Protein AF-A0A7S3WRB5-F1 (afdb_monomer)

Structure (mmCIF, N/CA/C/O backbone):
data_AF-A0A7S3WRB5-F1
#
_entry.id   AF-A0A7S3WRB5-F1
#
loop_
_atom_site.group_PDB
_atom_site.id
_atom_site.type_symbol
_atom_site.label_atom_id
_atom_site.label_alt_id
_atom_site.label_comp_id
_atom_site.label_asym_id
_atom_site.label_entity_id
_atom_site.label_seq_id
_atom_site.pdbx_PDB_ins_code
_atom_site.Cartn_x
_atom_site.Cartn_y
_atom_site.Cartn_z
_atom_site.occupancy
_atom_site.B_iso_or_equiv
_atom_site.auth_seq_id
_atom_site.auth_comp_id
_atom_site.auth_asym_id
_atom_site.auth_atom_id
_atom_site.pdbx_PDB_model_num
ATOM 1 N N . TRP A 1 1 ? -13.109 -4.639 -0.221 1.00 58.97 1 TRP A N 1
ATOM 2 C CA . TRP A 1 1 ? -12.804 -3.192 -0.087 1.00 58.97 1 TRP A CA 1
ATOM 3 C C . TRP A 1 1 ? -12.374 -2.550 -1.409 1.00 58.97 1 TRP A C 1
ATOM 5 O O . TRP A 1 1 ? -12.981 -1.557 -1.794 1.00 58.97 1 TRP A O 1
ATOM 15 N N . SER A 1 2 ? -11.394 -3.099 -2.142 1.00 57.22 2 SER A N 1
ATOM 16 C CA . SER A 1 2 ? -10.992 -2.572 -3.465 1.00 57.22 2 SER A CA 1
ATOM 17 C C . SER A 1 2 ? -12.156 -2.477 -4.461 1.00 57.22 2 SER A C 1
ATOM 19 O O . SER A 1 2 ? -12.354 -1.418 -5.051 1.00 57.22 2 SER A O 1
ATOM 21 N N . ASP A 1 3 ? -13.007 -3.503 -4.543 1.00 56.88 3 ASP A N 1
ATOM 22 C CA . ASP A 1 3 ? -14.185 -3.490 -5.428 1.00 56.88 3 ASP A CA 1
ATOM 23 C C . ASP A 1 3 ? -15.201 -2.404 -5.062 1.00 56.88 3 ASP A C 1
ATOM 25 O O . ASP A 1 3 ? -15.776 -1.759 -5.940 1.00 56.88 3 ASP A O 1
ATOM 29 N N . PHE A 1 4 ? -15.384 -2.151 -3.762 1.00 65.62 4 PHE A N 1
ATOM 30 C CA . PHE A 1 4 ? -16.233 -1.068 -3.268 1.00 65.62 4 PHE A CA 1
ATOM 31 C C . PHE A 1 4 ? -15.680 0.292 -3.701 1.00 65.62 4 PHE A C 1
ATOM 33 O O . PHE A 1 4 ? -16.423 1.097 -4.256 1.00 65.62 4 PHE A O 1
ATOM 40 N N . LYS A 1 5 ? -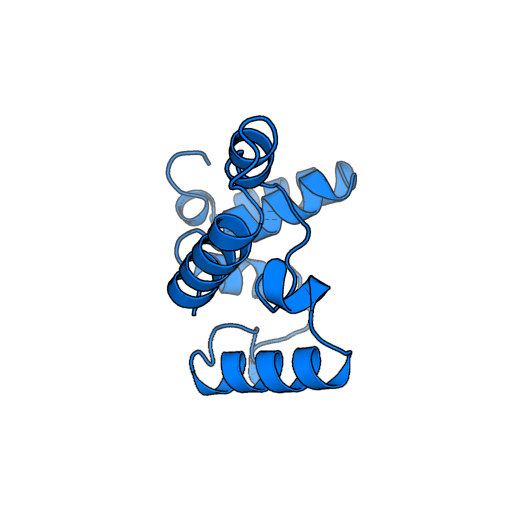14.369 0.525 -3.537 1.00 64.75 5 LYS A N 1
ATOM 41 C CA . LYS A 1 5 ? -13.721 1.763 -3.994 1.00 64.75 5 LYS A CA 1
ATOM 42 C C . LYS A 1 5 ? -13.922 1.980 -5.490 1.00 64.75 5 LYS A C 1
ATOM 44 O O . LYS A 1 5 ? -14.327 3.060 -5.907 1.00 64.75 5 LYS A O 1
ATOM 49 N N . THR A 1 6 ? -13.672 0.943 -6.288 1.00 64.06 6 THR A N 1
ATOM 50 C CA . THR A 1 6 ? -13.825 0.995 -7.745 1.00 64.06 6 THR A CA 1
ATOM 51 C C . THR A 1 6 ? -15.274 1.246 -8.157 1.00 64.06 6 THR A C 1
ATOM 53 O O . THR A 1 6 ? -15.519 2.013 -9.085 1.00 64.06 6 THR A O 1
ATOM 56 N N . THR A 1 7 ? -16.238 0.621 -7.484 1.00 65.25 7 THR A N 1
ATOM 57 C CA . THR A 1 7 ? -17.666 0.765 -7.801 1.00 65.25 7 THR A CA 1
ATOM 58 C C . THR A 1 7 ? -18.196 2.134 -7.388 1.00 65.25 7 THR A C 1
ATOM 60 O O . THR A 1 7 ? -18.860 2.789 -8.186 1.00 65.25 7 THR A O 1
ATOM 63 N N . PHE A 1 8 ? -17.852 2.610 -6.191 1.00 67.44 8 PHE A N 1
ATOM 64 C CA . PHE A 1 8 ? -18.256 3.927 -5.704 1.00 67.44 8 PHE A CA 1
ATOM 65 C C . PHE A 1 8 ? -17.706 5.047 -6.594 1.00 67.44 8 PHE A C 1
ATOM 67 O O . PHE A 1 8 ? -18.465 5.909 -7.032 1.00 67.44 8 PHE A O 1
ATOM 74 N N . ASP A 1 9 ? -16.420 4.989 -6.956 1.00 62.81 9 ASP A N 1
ATOM 75 C CA . ASP A 1 9 ? -15.830 5.959 -7.884 1.00 62.81 9 ASP A CA 1
ATOM 76 C C . ASP A 1 9 ? -16.524 5.929 -9.251 1.00 62.81 9 ASP A C 1
ATOM 78 O O . ASP A 1 9 ? -16.821 6.985 -9.807 1.00 62.81 9 ASP A O 1
ATOM 82 N N . LYS A 1 10 ? -16.852 4.743 -9.783 1.00 63.06 10 LYS A N 1
ATOM 83 C CA . LYS A 1 10 ? -17.613 4.623 -11.038 1.00 63.06 10 LYS A CA 1
ATOM 84 C C . LYS A 1 10 ? -18.992 5.282 -10.934 1.00 63.06 10 LYS A C 1
ATOM 86 O O . LYS A 1 10 ? -19.356 6.039 -11.828 1.00 63.06 10 LYS A O 1
ATOM 91 N N . VAL A 1 11 ? -19.734 5.036 -9.855 1.00 64.75 11 VAL A N 1
ATOM 92 C CA . VAL A 1 11 ? -21.089 5.580 -9.644 1.00 64.75 11 VAL A CA 1
ATOM 93 C C . VAL A 1 11 ? -21.064 7.101 -9.445 1.00 64.75 11 VAL A C 1
ATOM 95 O O . VAL A 1 11 ? -21.839 7.816 -10.079 1.00 64.75 11 VAL A O 1
ATOM 98 N N . CYS A 1 12 ? -20.138 7.624 -8.638 1.00 61.97 12 CYS A N 1
ATOM 99 C CA . CYS A 1 12 ? -19.995 9.066 -8.413 1.00 61.97 12 CYS A CA 1
ATOM 100 C C . CYS A 1 12 ? -19.489 9.825 -9.649 1.00 61.97 12 CYS A C 1
ATOM 102 O O . CYS A 1 12 ? -19.860 10.981 -9.858 1.00 61.97 12 CYS A O 1
ATOM 104 N N . VAL A 1 13 ? -18.661 9.193 -10.488 1.00 55.53 13 VAL A N 1
ATOM 105 C CA . VAL A 1 13 ? -18.235 9.761 -11.776 1.00 55.53 13 VAL A CA 1
ATOM 106 C C . VAL A 1 13 ? -19.388 9.767 -12.779 1.00 55.53 13 VAL A C 1
ATOM 108 O O . VAL A 1 13 ? -19.587 10.797 -13.416 1.00 55.53 13 VAL A O 1
ATOM 111 N N . LEU A 1 14 ? -20.173 8.685 -12.881 1.00 51.59 14 LEU A N 1
ATOM 112 C CA . LEU A 1 14 ? -21.285 8.556 -13.838 1.00 51.59 14 LEU A CA 1
ATOM 113 C C . LEU A 1 14 ? -22.317 9.689 -13.712 1.00 51.59 14 LEU A C 1
ATOM 115 O O . LEU A 1 14 ? -22.753 10.227 -14.726 1.00 51.59 14 LEU A O 1
ATOM 119 N N . ALA A 1 15 ? -22.645 10.119 -12.489 1.00 49.91 15 ALA A N 1
ATOM 120 C CA . ALA A 1 15 ? -23.581 11.227 -12.267 1.00 49.91 15 ALA A CA 1
ATOM 121 C C . ALA A 1 15 ? -23.009 12.611 -12.653 1.00 49.91 15 ALA A C 1
ATOM 123 O O . ALA A 1 15 ? -23.764 13.518 -12.992 1.00 49.91 15 ALA A O 1
ATOM 124 N N . ARG A 1 16 ? -21.678 12.787 -12.633 1.00 45.84 16 ARG A N 1
ATOM 125 C CA . ARG A 1 16 ? -20.987 14.035 -13.026 1.00 45.84 16 ARG A CA 1
ATOM 126 C C . ARG A 1 16 ? -20.478 14.035 -14.475 1.00 45.84 16 ARG A C 1
ATOM 128 O O . ARG A 1 16 ? -20.024 15.079 -14.939 1.00 45.84 16 ARG A O 1
ATOM 135 N N . SER A 1 17 ? -20.498 12.899 -15.178 1.00 46.03 17 SER A N 1
ATOM 136 C CA . SER A 1 17 ? -19.834 12.706 -16.478 1.00 46.03 17 SER A CA 1
ATOM 137 C C . SER A 1 17 ? -20.764 12.632 -17.693 1.00 46.03 17 SER A C 1
ATOM 139 O O . SER A 1 17 ? -20.303 12.232 -18.757 1.00 46.03 17 SER A O 1
ATOM 141 N N . MET A 1 18 ? -22.029 13.044 -17.575 1.00 49.91 18 MET A N 1
ATOM 142 C CA . MET A 1 18 ? -22.937 13.226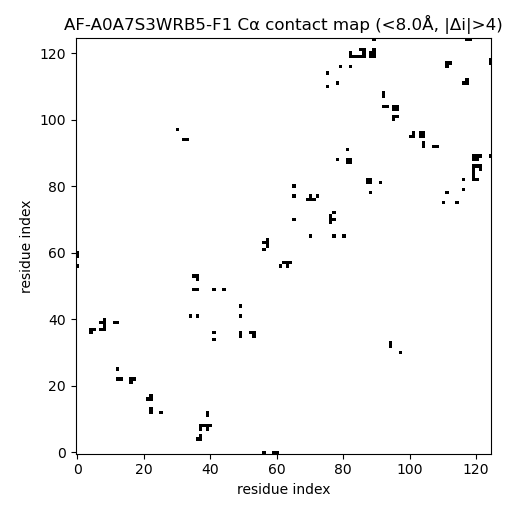 -18.725 1.00 49.91 18 MET A CA 1
ATOM 143 C C . MET A 1 18 ? -22.539 14.405 -19.648 1.00 49.91 18 MET A C 1
ATOM 145 O O . MET A 1 18 ? -23.244 14.696 -20.603 1.00 49.91 18 MET A O 1
ATOM 149 N N . GLU A 1 19 ? -21.398 15.065 -19.410 1.00 51.41 19 GLU A N 1
ATOM 150 C CA . GLU A 1 19 ? -20.712 15.876 -20.424 1.00 51.41 19 GLU A CA 1
ATOM 151 C C . GLU A 1 19 ? -19.570 15.060 -21.057 1.00 51.41 19 GLU A C 1
ATOM 153 O O . GLU A 1 19 ? -18.542 14.768 -20.427 1.00 51.41 19 GLU A O 1
ATOM 158 N N . GLU A 1 20 ? -19.752 14.711 -22.331 1.00 49.56 20 GLU A N 1
ATOM 159 C CA . GLU A 1 20 ? -18.935 13.780 -23.124 1.00 49.56 20 GLU A CA 1
ATOM 160 C C . GLU A 1 20 ? -17.410 14.042 -23.230 1.00 49.56 20 GLU A C 1
ATOM 162 O O . GLU A 1 20 ? -16.695 13.084 -23.528 1.00 49.56 20 GLU A O 1
ATOM 167 N N . PRO A 1 21 ? -16.806 15.207 -22.899 1.00 50.94 21 PRO A N 1
ATOM 168 C CA . PRO A 1 21 ? -15.339 15.313 -22.880 1.00 50.94 21 PRO A CA 1
ATOM 169 C C . PRO A 1 21 ? -14.682 14.799 -21.584 1.00 50.94 21 PRO A C 1
ATOM 171 O O . PRO A 1 21 ? -13.471 14.554 -21.553 1.00 50.94 21 PRO A O 1
ATOM 174 N N . ARG A 1 22 ? -15.426 14.680 -20.470 1.00 46.34 22 ARG A N 1
ATOM 175 C CA . ARG A 1 22 ? -14.843 14.446 -19.126 1.00 46.34 22 ARG A CA 1
ATOM 176 C C . ARG A 1 22 ? -14.812 12.981 -18.705 1.00 46.34 22 ARG A C 1
ATOM 178 O O . ARG A 1 22 ? -13.899 12.600 -17.967 1.00 46.34 22 ARG A O 1
ATOM 185 N N . ALA A 1 23 ? -15.736 12.162 -19.205 1.00 44.09 23 ALA A N 1
ATOM 186 C CA . ALA A 1 23 ? -15.786 10.724 -18.938 1.00 44.09 23 ALA A CA 1
ATOM 187 C C . ALA A 1 23 ? -14.444 10.047 -19.280 1.00 44.09 23 ALA A C 1
ATOM 189 O O . ALA A 1 23 ? -13.825 9.411 -18.425 1.00 44.09 23 ALA A O 1
ATOM 190 N N . ALA A 1 24 ? -13.889 10.308 -20.469 1.00 47.75 24 ALA A N 1
ATOM 191 C CA . ALA A 1 24 ? -12.599 9.753 -20.895 1.00 47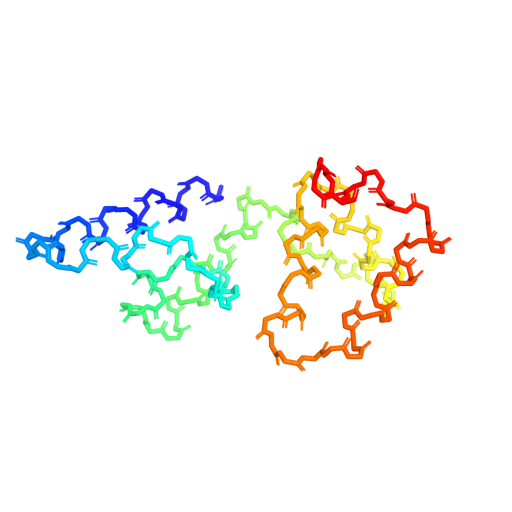.75 24 ALA A CA 1
ATOM 192 C C . ALA A 1 24 ? -11.423 10.123 -19.960 1.00 47.75 24 ALA A C 1
ATOM 194 O O . ALA A 1 24 ? -10.477 9.351 -19.796 1.00 47.75 24 ALA A O 1
ATOM 195 N N . ARG 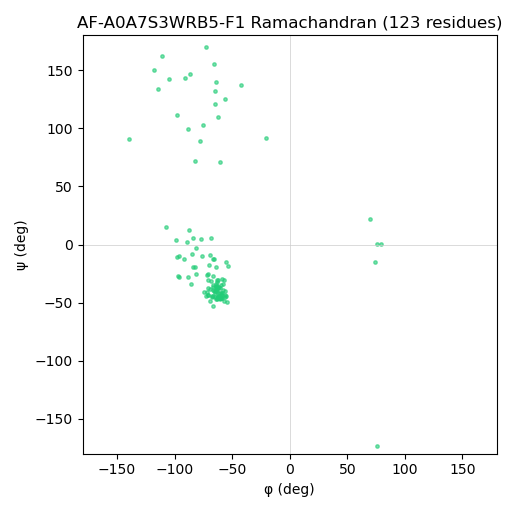A 1 25 ? -11.483 11.285 -19.295 1.00 46.59 25 ARG A N 1
ATOM 196 C CA . ARG A 1 25 ? -10.464 11.767 -18.341 1.00 46.59 25 ARG A CA 1
ATOM 197 C C . ARG A 1 25 ? -10.650 11.199 -16.927 1.00 46.59 25 ARG A C 1
ATOM 199 O O . ARG A 1 25 ? -9.724 11.256 -16.116 1.00 46.59 25 ARG A O 1
ATOM 206 N N . ALA A 1 26 ? -11.838 10.698 -16.597 1.00 46.56 26 ALA A N 1
ATOM 207 C CA . ALA A 1 26 ? -12.120 9.998 -15.344 1.00 46.56 26 ALA A CA 1
ATOM 208 C C . ALA A 1 26 ? -11.777 8.505 -15.419 1.00 46.56 26 ALA A C 1
ATOM 210 O O . ALA A 1 26 ? -11.274 7.956 -14.442 1.00 46.56 26 ALA A O 1
ATOM 211 N N . PHE A 1 27 ? -11.954 7.889 -16.593 1.00 47.75 27 PHE A N 1
ATOM 212 C CA . PHE A 1 27 ? -11.680 6.466 -16.825 1.00 47.75 27 PHE A CA 1
ATOM 213 C C . PHE A 1 27 ? -10.260 6.153 -17.324 1.00 47.75 27 PHE A C 1
ATOM 215 O O . PHE A 1 27 ? -9.843 4.996 -17.278 1.00 47.75 27 PHE A O 1
ATOM 222 N N . ARG A 1 28 ? -9.463 7.147 -17.752 1.00 46.81 28 ARG A N 1
ATOM 223 C CA . ARG A 1 28 ? -8.009 6.950 -17.899 1.00 46.81 28 ARG A CA 1
ATOM 224 C C . ARG A 1 28 ? -7.437 6.639 -16.523 1.00 46.81 28 ARG A C 1
ATOM 226 O O . ARG A 1 28 ? -7.403 7.557 -15.711 1.00 46.81 28 ARG A O 1
ATOM 233 N N . ARG A 1 29 ? -7.008 5.380 -16.301 1.00 48.16 29 ARG A N 1
ATOM 234 C CA . ARG A 1 29 ? -6.269 4.867 -15.124 1.00 48.16 29 ARG A CA 1
ATOM 235 C C . ARG A 1 29 ? -5.581 6.019 -14.387 1.00 48.16 29 ARG A C 1
ATOM 237 O O . ARG A 1 29 ? -4.484 6.440 -14.764 1.00 48.16 29 ARG A O 1
ATOM 244 N N . ARG A 1 30 ? -6.269 6.597 -13.398 1.00 46.84 30 ARG A N 1
ATOM 245 C CA . ARG A 1 30 ? -5.744 7.748 -12.672 1.00 46.84 30 ARG A CA 1
ATOM 246 C C . ARG A 1 30 ? -4.684 7.199 -11.735 1.00 46.84 30 ARG A C 1
ATOM 248 O O . ARG A 1 30 ? -5.010 6.603 -10.717 1.00 46.84 30 ARG A O 1
ATOM 255 N N . LYS A 1 31 ? -3.419 7.386 -12.124 1.00 45.59 31 LYS A N 1
ATOM 256 C CA . LYS A 1 31 ? -2.234 7.320 -11.259 1.00 45.59 31 LYS A CA 1
ATOM 257 C C . LYS A 1 31 ? -2.363 8.396 -10.175 1.00 45.59 31 LYS A C 1
ATOM 259 O O . LYS A 1 31 ? -1.748 9.452 -10.270 1.00 45.59 31 LYS A O 1
ATOM 264 N N . GLY A 1 32 ? -3.283 8.190 -9.243 1.00 40.84 32 GLY A N 1
ATOM 265 C CA . GLY A 1 32 ? -3.552 9.083 -8.129 1.00 40.84 32 GLY A CA 1
ATOM 266 C C . GLY A 1 32 ? -2.991 8.493 -6.846 1.00 40.84 32 GLY A C 1
ATOM 267 O O . GLY A 1 32 ? -3.042 7.282 -6.645 1.00 40.84 32 GLY A O 1
ATOM 268 N N . THR A 1 33 ? -2.466 9.373 -6.001 1.00 41.91 33 THR A N 1
ATOM 269 C CA . THR A 1 33 ? -2.020 9.125 -4.627 1.00 41.91 33 THR A CA 1
ATOM 270 C C . THR A 1 33 ? -3.026 8.221 -3.900 1.00 41.91 33 THR A C 1
ATOM 272 O O . THR A 1 33 ? -4.233 8.433 -4.049 1.00 41.91 33 THR A O 1
ATOM 275 N N . PRO A 1 34 ? -2.583 7.219 -3.123 1.00 48.72 34 PRO A N 1
ATOM 276 C CA . PRO A 1 34 ? -3.458 6.219 -2.554 1.00 48.72 34 PRO A CA 1
ATOM 277 C C . PRO A 1 34 ? -4.133 6.871 -1.354 1.00 48.72 34 PRO A C 1
ATOM 279 O O . PRO A 1 34 ? -3.631 6.855 -0.231 1.00 48.72 34 PRO A O 1
ATOM 282 N N . THR A 1 35 ? -5.270 7.508 -1.581 1.00 51.09 35 THR A N 1
ATOM 283 C CA . THR A 1 35 ? -6.141 7.854 -0.472 1.00 51.09 35 THR A CA 1
ATOM 284 C C . THR A 1 35 ? -6.615 6.527 0.129 1.00 51.09 35 THR A C 1
ATOM 286 O O . THR A 1 35 ? -7.006 5.603 -0.586 1.00 51.09 35 THR A O 1
ATOM 289 N N . GLY A 1 36 ? -6.547 6.378 1.457 1.00 54.38 36 GLY A N 1
ATOM 290 C CA . GLY A 1 36 ? -7.065 5.180 2.145 1.00 54.38 36 GLY A CA 1
ATOM 291 C C . GLY A 1 36 ? -8.532 4.869 1.785 1.00 54.38 36 GLY A C 1
ATOM 292 O O . GLY A 1 36 ? -8.975 3.725 1.884 1.00 54.38 36 GLY A O 1
ATOM 293 N N . VAL A 1 37 ? -9.228 5.878 1.255 1.00 58.34 37 VAL A N 1
ATOM 294 C CA . VAL A 1 37 ? -10.585 5.908 0.698 1.00 58.34 37 VAL A CA 1
ATOM 295 C C . VAL A 1 37 ? -10.598 6.111 -0.823 1.00 58.34 37 VAL A C 1
ATOM 297 O O . VAL A 1 37 ? -9.610 6.553 -1.403 1.00 58.34 37 VAL A O 1
ATOM 300 N N . CYS A 1 38 ? -11.713 5.793 -1.489 1.00 60.88 38 CYS A N 1
ATOM 301 C CA . CYS A 1 38 ? -11.889 6.083 -2.918 1.00 60.88 38 CYS A CA 1
ATOM 302 C C . CYS A 1 38 ? -11.928 7.594 -3.205 1.00 60.88 38 CYS A C 1
ATOM 304 O O . CYS A 1 38 ? -12.230 8.402 -2.323 1.00 60.88 38 CYS A O 1
ATOM 306 N N . HIS A 1 39 ? -11.572 7.987 -4.428 1.00 59.84 39 HIS A N 1
ATOM 307 C CA . HIS A 1 39 ? -11.276 9.382 -4.762 1.00 59.84 39 HIS A CA 1
ATOM 308 C C . HIS A 1 39 ? -12.517 10.280 -4.724 1.00 59.84 39 HIS A C 1
ATOM 310 O O . HIS A 1 39 ? -12.440 11.414 -4.255 1.00 59.84 39 HIS A O 1
ATOM 316 N N . GLY A 1 40 ? -13.669 9.779 -5.174 1.00 62.16 40 GLY A N 1
ATOM 317 C CA . GLY A 1 40 ? -14.948 10.481 -5.092 1.00 62.16 40 GLY A CA 1
ATOM 318 C C . GLY A 1 40 ? -15.319 10.805 -3.648 1.00 62.16 40 GLY A C 1
ATOM 319 O O . GLY A 1 40 ? -15.706 11.928 -3.343 1.00 62.16 40 GLY A O 1
ATOM 320 N N . LEU A 1 41 ? -15.093 9.857 -2.739 1.00 64.75 41 LEU A N 1
ATOM 321 C CA . LEU A 1 41 ? -15.314 10.046 -1.306 1.00 64.75 41 LEU A CA 1
ATOM 322 C C . LEU A 1 41 ? -14.287 10.986 -0.673 1.00 64.75 41 LEU A C 1
ATOM 324 O O . LEU A 1 41 ? -14.659 11.812 0.150 1.00 64.75 41 LEU A O 1
ATOM 328 N N . ALA A 1 42 ? -13.023 10.933 -1.097 1.00 63.69 42 ALA A N 1
ATOM 329 C CA . ALA A 1 42 ? -11.996 11.873 -0.644 1.00 63.69 42 ALA A CA 1
ATOM 330 C C . ALA A 1 42 ? -12.310 13.331 -1.032 1.00 63.69 42 ALA A C 1
ATOM 332 O O . ALA A 1 42 ? -11.934 14.247 -0.309 1.00 63.69 42 ALA A O 1
ATOM 333 N N . GLN A 1 43 ? -13.000 13.552 -2.158 1.00 64.44 43 GLN A N 1
ATOM 334 C CA . GLN A 1 43 ? -13.434 14.885 -2.595 1.00 64.44 43 GLN A CA 1
ATOM 335 C C . GLN A 1 43 ? -14.713 15.376 -1.908 1.00 64.44 43 GLN A C 1
ATOM 337 O O . GLN A 1 43 ? -14.954 16.580 -1.869 1.00 64.44 43 GLN A O 1
ATOM 342 N N . MET A 1 44 ? -15.557 14.458 -1.435 1.00 65.88 44 MET A N 1
ATOM 343 C CA . MET A 1 44 ? -16.849 14.778 -0.819 1.00 65.88 44 MET A CA 1
ATOM 344 C C . MET A 1 44 ? -16.797 14.812 0.710 1.00 65.88 44 MET A C 1
ATOM 346 O O . MET A 1 44 ? -17.631 15.466 1.329 1.00 65.88 44 MET A O 1
ATOM 350 N N . GLY A 1 45 ? -15.869 14.069 1.310 1.00 65.94 45 GLY A N 1
ATOM 351 C CA . GLY A 1 45 ? -15.794 13.846 2.746 1.00 65.94 45 GLY A CA 1
ATOM 352 C C . GLY A 1 45 ? -14.937 14.864 3.479 1.00 65.94 45 GLY A C 1
ATOM 353 O O . GLY A 1 45 ? -13.8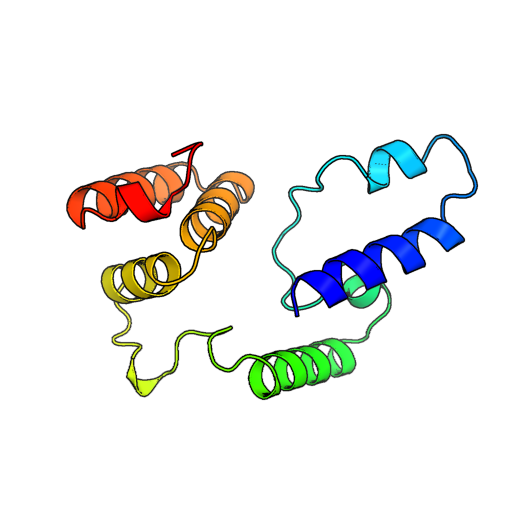73 15.263 3.004 1.00 65.94 45 GLY A O 1
ATOM 354 N N . ASP A 1 46 ? -15.381 15.221 4.679 1.00 73.38 46 ASP A N 1
ATOM 355 C CA . ASP A 1 46 ? -14.564 15.926 5.657 1.00 73.38 46 ASP A CA 1
ATOM 356 C C . ASP A 1 46 ? -13.494 14.996 6.268 1.00 73.38 46 ASP A C 1
ATOM 358 O O . ASP A 1 46 ? -13.487 13.777 6.069 1.00 73.38 46 ASP A O 1
ATOM 362 N N . MET A 1 47 ? -12.552 15.573 7.022 1.00 71.19 47 MET A N 1
ATOM 363 C CA . MET A 1 47 ? -11.473 14.815 7.677 1.00 71.19 47 MET A CA 1
ATOM 364 C C . MET A 1 47 ? -12.002 13.715 8.610 1.00 71.19 47 MET A C 1
ATOM 366 O O . MET A 1 47 ? -11.358 12.678 8.761 1.00 71.19 47 MET A O 1
ATOM 370 N N . LYS A 1 48 ? -13.179 13.928 9.211 1.00 76.38 48 LYS A N 1
ATOM 371 C CA . LYS A 1 48 ? -13.830 12.965 10.100 1.00 76.38 48 LYS A CA 1
ATOM 372 C C . LYS A 1 48 ? -14.332 11.746 9.325 1.00 76.38 48 LYS A C 1
ATOM 374 O O . LYS A 1 48 ? -13.978 10.626 9.669 1.00 76.38 48 LYS A O 1
ATOM 379 N N . LEU A 1 49 ? -15.038 11.948 8.215 1.00 72.56 49 LEU A N 1
ATOM 380 C CA . LEU A 1 49 ? -15.496 10.859 7.354 1.00 72.56 49 LEU A CA 1
ATOM 381 C C . LEU A 1 49 ? -14.324 10.052 6.778 1.00 72.56 49 LEU A C 1
ATOM 383 O O . LEU A 1 49 ? -14.407 8.832 6.651 1.00 72.56 49 LEU A O 1
ATOM 387 N N . GLN A 1 50 ? -13.208 10.707 6.449 1.00 70.50 50 GLN A N 1
ATOM 388 C CA . GLN A 1 50 ? -12.000 10.009 5.995 1.00 70.50 50 GLN A CA 1
ATOM 389 C C . GLN A 1 50 ? -11.398 9.103 7.078 1.00 70.50 50 GLN A C 1
ATOM 391 O O . GLN A 1 50 ? -10.878 8.032 6.751 1.00 70.50 50 GLN A O 1
ATOM 396 N N . HIS A 1 51 ? -11.462 9.526 8.343 1.00 74.50 51 HIS A N 1
ATOM 397 C CA . HIS A 1 51 ? -11.041 8.724 9.486 1.00 74.50 51 HIS A CA 1
ATOM 398 C C . HIS A 1 51 ? -11.962 7.514 9.675 1.00 74.50 51 HIS A C 1
ATOM 400 O O . HIS A 1 51 ? -11.485 6.381 9.636 1.00 74.50 51 HIS A O 1
ATOM 406 N N . ASP A 1 52 ? -13.274 7.742 9.742 1.00 75.69 52 ASP A N 1
ATOM 407 C CA . ASP A 1 52 ? -14.278 6.690 9.950 1.00 75.69 52 ASP A CA 1
ATOM 408 C C . ASP A 1 52 ? -14.206 5.614 8.853 1.00 75.69 52 ASP A C 1
ATOM 410 O O . ASP A 1 52 ? -14.288 4.413 9.108 1.00 75.69 52 ASP A O 1
ATOM 414 N N . LEU A 1 53 ? -13.977 6.020 7.603 1.00 71.81 53 LEU A N 1
ATOM 415 C CA . LEU A 1 53 ? -13.817 5.083 6.491 1.00 71.81 53 LEU A CA 1
ATOM 416 C C . LEU A 1 53 ? -12.505 4.299 6.537 1.00 71.81 53 LEU A C 1
ATOM 418 O O . LEU A 1 53 ? -12.450 3.167 6.047 1.00 71.81 53 LEU A O 1
ATOM 422 N N . ARG A 1 54 ? -11.439 4.881 7.095 1.00 70.88 54 ARG A N 1
ATOM 423 C CA . ARG A 1 54 ? -10.189 4.156 7.335 1.00 70.88 54 ARG A CA 1
ATOM 424 C C . ARG A 1 54 ? -10.401 3.098 8.413 1.00 70.88 54 ARG A C 1
ATOM 426 O O . ARG A 1 54 ? -10.001 1.958 8.195 1.00 70.88 54 ARG A O 1
ATOM 433 N N . GLU A 1 55 ? -11.076 3.437 9.504 1.00 73.31 55 GLU A N 1
ATOM 434 C CA . GLU A 1 55 ? -11.427 2.475 10.554 1.00 73.31 55 GLU A CA 1
ATOM 435 C C . GLU A 1 55 ? -12.317 1.350 10.016 1.00 73.31 55 GLU A C 1
ATOM 437 O O . GLU A 1 55 ? -12.009 0.175 10.214 1.00 73.31 55 GLU A O 1
ATOM 442 N N . LEU A 1 56 ? -13.346 1.682 9.228 1.00 71.06 56 LEU A N 1
ATOM 443 C CA . LEU A 1 56 ? -14.174 0.691 8.534 1.00 71.06 56 LEU A CA 1
ATOM 444 C C . LEU A 1 56 ? -13.329 -0.230 7.649 1.00 71.06 56 LEU A C 1
ATOM 446 O O . LEU A 1 56 ? -13.519 -1.443 7.672 1.00 71.06 56 LEU A O 1
ATOM 450 N N . SER A 1 57 ? 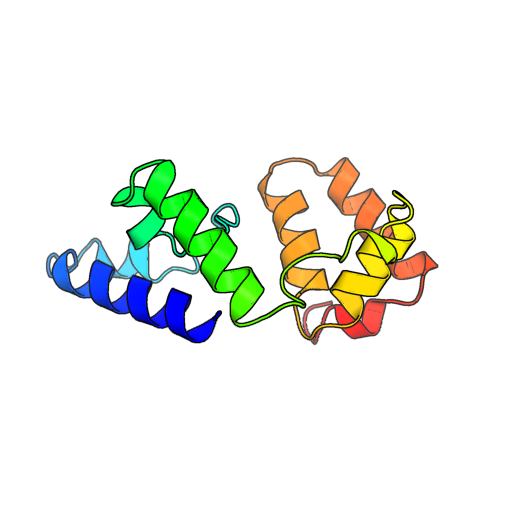-12.364 0.307 6.901 1.00 68.38 57 SER A N 1
ATOM 451 C CA . SER A 1 57 ? -11.494 -0.525 6.063 1.00 68.38 57 SER A CA 1
ATOM 452 C C . SER A 1 57 ? -10.684 -1.548 6.858 1.00 68.38 57 SER A C 1
ATOM 454 O O . SER A 1 57 ? -10.538 -2.678 6.402 1.00 68.38 57 SER A O 1
ATOM 456 N N . ILE A 1 58 ? -10.216 -1.172 8.049 1.00 69.56 58 ILE A N 1
ATOM 457 C CA . ILE A 1 58 ? -9.451 -2.048 8.941 1.00 69.56 58 ILE A CA 1
ATOM 458 C C . ILE A 1 58 ? -10.370 -3.112 9.548 1.00 69.56 58 ILE A C 1
ATOM 460 O O . ILE A 1 58 ? -9.990 -4.278 9.606 1.00 69.56 58 ILE A O 1
ATOM 464 N N . MET A 1 59 ? -11.596 -2.745 9.938 1.00 69.94 59 MET A N 1
ATOM 465 C CA . MET A 1 59 ? -12.577 -3.701 10.468 1.00 69.94 59 MET A CA 1
ATOM 466 C C . MET A 1 59 ? -12.965 -4.780 9.447 1.00 69.94 59 MET A C 1
ATOM 468 O O . MET A 1 59 ? -13.160 -5.932 9.826 1.00 69.94 59 MET A O 1
ATOM 472 N N . TYR A 1 60 ? -13.080 -4.424 8.164 1.00 64.94 60 TYR A N 1
ATOM 473 C CA . TYR A 1 60 ? -13.470 -5.367 7.107 1.00 64.94 60 TYR A CA 1
ATOM 474 C C . TYR A 1 60 ? -12.294 -6.120 6.472 1.00 64.94 60 TYR A C 1
ATOM 476 O O . TYR A 1 60 ? -12.487 -7.222 5.961 1.00 64.94 60 TYR A O 1
ATOM 484 N N . ASP A 1 61 ? -11.098 -5.537 6.463 1.00 67.31 61 ASP A N 1
ATOM 485 C CA . ASP A 1 61 ? -9.876 -6.169 5.969 1.00 67.31 61 ASP A CA 1
ATOM 486 C C . ASP A 1 61 ? -8.706 -5.806 6.904 1.00 67.31 61 ASP A C 1
ATOM 488 O O . ASP A 1 61 ? -8.020 -4.797 6.683 1.00 67.31 61 ASP A O 1
ATOM 492 N N . PRO A 1 62 ? -8.447 -6.628 7.940 1.00 66.19 62 PRO A N 1
ATOM 493 C CA . PRO A 1 62 ? -7.399 -6.358 8.923 1.00 66.19 62 PRO A CA 1
ATOM 494 C C . PRO A 1 62 ? -5.993 -6.427 8.314 1.00 66.19 62 PRO A C 1
ATOM 496 O O . PRO A 1 62 ? -5.029 -5.968 8.923 1.00 66.19 62 PRO A O 1
ATOM 499 N N . PHE A 1 63 ? -5.857 -6.953 7.094 1.00 69.56 63 PHE A N 1
ATOM 500 C CA . PHE A 1 63 ? -4.593 -7.031 6.375 1.00 69.56 63 PHE A CA 1
ATOM 501 C C . PHE A 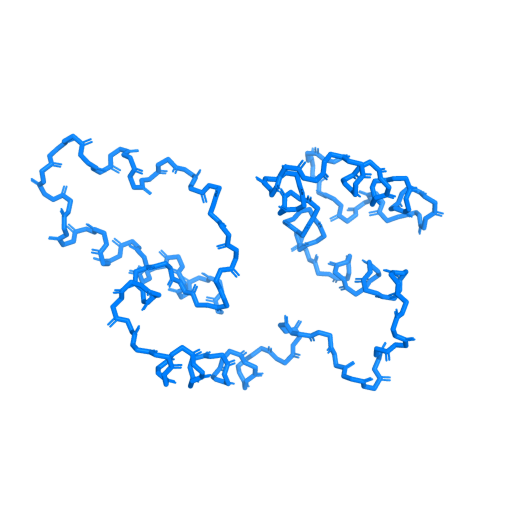1 63 ? -4.331 -5.774 5.523 1.00 69.56 63 PHE A C 1
ATOM 503 O O . PHE A 1 63 ? -3.298 -5.679 4.851 1.00 69.56 63 PHE A O 1
ATOM 510 N N . THR A 1 64 ? -5.220 -4.775 5.561 1.00 69.31 64 THR A N 1
ATOM 511 C CA . THR A 1 64 ? -5.064 -3.499 4.838 1.00 69.31 64 THR A CA 1
ATOM 512 C C . THR A 1 64 ? -3.852 -2.691 5.314 1.00 69.31 64 THR A C 1
ATOM 514 O O . THR A 1 64 ? -3.227 -1.995 4.508 1.00 69.31 64 THR A O 1
ATOM 517 N N . SER A 1 65 ? -3.499 -2.795 6.594 1.00 73.75 65 SER A N 1
ATOM 518 C CA . SER A 1 65 ? -2.333 -2.165 7.226 1.00 73.75 65 SER A CA 1
ATOM 519 C C . SER A 1 65 ? -1.382 -3.228 7.770 1.00 73.75 65 SER A C 1
ATOM 521 O O . SER A 1 65 ? -1.825 -4.312 8.131 1.00 73.75 65 SER A O 1
ATOM 523 N N . LEU A 1 66 ? -0.077 -2.934 7.813 1.00 79.19 66 LEU A N 1
ATOM 524 C CA . LEU A 1 66 ? 0.880 -3.771 8.545 1.00 79.19 66 LEU A CA 1
ATOM 525 C C . LEU A 1 66 ? 0.521 -3.701 10.039 1.00 79.19 66 LEU A C 1
ATOM 527 O O . LEU A 1 66 ? 0.473 -2.589 10.566 1.00 79.19 66 LEU A O 1
ATOM 531 N N . PRO A 1 67 ? 0.211 -4.829 10.699 1.00 81.69 67 PRO A N 1
ATOM 532 C CA . PRO A 1 67 ? -0.065 -4.835 12.127 1.00 81.69 67 PRO A CA 1
ATOM 533 C C . PRO A 1 67 ? 1.171 -4.421 12.923 1.00 81.69 67 PRO A C 1
ATOM 535 O O . PRO A 1 67 ? 2.265 -4.888 12.621 1.00 81.69 67 PRO A O 1
ATOM 538 N N . GLU A 1 68 ? 0.993 -3.619 13.972 1.00 82.19 68 GLU A N 1
ATOM 539 C CA . GLU A 1 68 ? 2.105 -3.094 14.784 1.00 82.19 68 GLU A CA 1
ATOM 540 C C . GLU A 1 68 ? 2.976 -4.200 15.396 1.00 82.19 68 GLU A C 1
ATOM 542 O O . GLU A 1 68 ? 4.186 -4.058 15.479 1.00 82.19 68 GLU A O 1
ATOM 547 N N . PHE A 1 69 ? 2.391 -5.347 15.757 1.00 83.25 69 PHE A N 1
ATOM 548 C CA . PHE A 1 69 ? 3.153 -6.481 16.295 1.00 83.25 69 PHE A CA 1
ATOM 549 C C . PHE A 1 69 ? 4.043 -7.184 15.253 1.00 83.25 69 PHE A C 1
ATOM 551 O O . PHE A 1 69 ? 4.926 -7.953 15.627 1.00 83.25 69 PHE A O 1
ATOM 558 N N . LEU A 1 70 ? 3.782 -6.966 13.960 1.00 80.44 70 LEU A N 1
ATOM 559 C CA . LEU A 1 70 ? 4.627 -7.417 12.852 1.00 80.44 70 LEU A CA 1
ATOM 560 C C . LEU A 1 70 ? 5.553 -6.307 12.353 1.00 80.44 70 LEU A C 1
ATOM 562 O O . LEU A 1 70 ? 6.415 -6.598 11.533 1.00 80.44 70 LEU A O 1
ATOM 566 N N . ASP A 1 71 ? 5.361 -5.060 12.783 1.00 84.75 71 ASP A N 1
ATOM 567 C CA . ASP A 1 71 ? 6.153 -3.921 12.333 1.00 84.75 71 ASP A CA 1
ATOM 568 C C . ASP A 1 71 ? 7.396 -3.764 13.213 1.00 84.75 71 ASP A C 1
ATOM 570 O O . ASP A 1 71 ? 7.351 -3.218 14.313 1.00 84.75 71 ASP A O 1
ATOM 574 N N . ASP A 1 72 ? 8.526 -4.259 12.719 1.00 87.19 72 ASP A N 1
ATOM 575 C CA . ASP A 1 72 ? 9.840 -4.059 13.336 1.00 87.19 72 ASP A CA 1
ATOM 576 C C . ASP A 1 72 ? 10.493 -2.724 12.919 1.00 87.19 72 ASP A C 1
ATOM 578 O O . ASP A 1 72 ? 11.647 -2.458 13.260 1.00 87.19 72 ASP A O 1
ATOM 582 N N . GLY A 1 73 ? 9.773 -1.883 12.167 1.00 83.56 73 GLY A N 1
ATOM 583 C CA . GLY A 1 73 ? 10.256 -0.617 11.622 1.00 83.56 73 GLY A CA 1
ATOM 584 C C . GLY A 1 73 ? 11.188 -0.769 10.419 1.00 83.56 73 GLY A C 1
ATOM 585 O O . GLY A 1 73 ? 11.664 0.240 9.889 1.00 83.56 73 GLY A O 1
ATOM 586 N N . THR A 1 74 ? 11.467 -1.995 9.966 1.00 88.62 74 THR A N 1
ATOM 587 C CA . THR A 1 74 ? 12.365 -2.238 8.835 1.00 88.62 74 THR A CA 1
ATOM 588 C C . THR A 1 74 ? 11.632 -2.181 7.499 1.00 88.62 74 THR A C 1
ATOM 590 O O . THR A 1 74 ? 10.472 -2.578 7.336 1.00 88.62 74 THR A O 1
ATOM 593 N N . LEU A 1 75 ? 12.354 -1.707 6.485 1.00 86.81 75 LEU A N 1
ATOM 594 C CA . LEU A 1 75 ? 11.863 -1.688 5.114 1.00 86.81 75 LEU A CA 1
ATOM 595 C C . LEU A 1 75 ? 11.645 -3.113 4.583 1.00 86.81 75 LEU A C 1
ATOM 597 O O . LEU A 1 75 ? 10.691 -3.355 3.841 1.00 86.81 75 LEU A O 1
ATOM 601 N N . GLU A 1 76 ? 12.506 -4.058 4.959 1.00 90.69 76 GLU A N 1
ATOM 602 C CA . GLU A 1 76 ? 12.421 -5.459 4.549 1.00 90.69 76 GLU A CA 1
ATOM 603 C C . GLU A 1 76 ? 11.112 -6.115 4.998 1.00 90.69 76 GLU A C 1
ATOM 605 O O . GLU A 1 76 ? 10.447 -6.783 4.199 1.00 90.69 76 GLU A O 1
ATOM 610 N N . THR A 1 77 ? 10.714 -5.907 6.252 1.00 88.94 77 THR A N 1
ATOM 611 C CA . THR A 1 77 ? 9.475 -6.465 6.803 1.00 88.94 77 THR A CA 1
ATOM 612 C C . THR A 1 77 ? 8.255 -5.875 6.113 1.00 88.94 77 THR A C 1
ATOM 614 O O . THR A 1 77 ? 7.352 -6.617 5.707 1.00 88.94 77 THR A O 1
ATOM 617 N N . ARG A 1 78 ? 8.271 -4.568 5.827 1.00 87.56 78 ARG A N 1
ATOM 618 C CA . ARG A 1 78 ? 7.219 -3.938 5.025 1.00 87.56 78 ARG A CA 1
ATOM 619 C C . ARG A 1 78 ? 7.151 -4.503 3.606 1.00 87.56 78 ARG A C 1
ATOM 621 O O . ARG A 1 78 ? 6.060 -4.811 3.131 1.00 87.56 78 ARG A O 1
ATOM 628 N N . LEU A 1 79 ? 8.290 -4.686 2.940 1.00 89.12 79 LEU A N 1
ATOM 629 C CA . LEU A 1 79 ? 8.360 -5.256 1.590 1.00 89.12 79 LEU A CA 1
ATOM 630 C C . LEU A 1 79 ? 7.807 -6.682 1.541 1.00 89.12 79 LEU A C 1
ATOM 632 O O . LEU A 1 79 ? 7.010 -6.999 0.660 1.00 89.12 79 LEU A O 1
ATOM 636 N N . ARG A 1 80 ? 8.180 -7.534 2.500 1.00 89.50 80 ARG A N 1
ATOM 637 C CA . ARG A 1 80 ? 7.664 -8.908 2.610 1.00 89.50 80 ARG A CA 1
ATOM 638 C C . ARG A 1 80 ? 6.164 -8.932 2.882 1.00 89.50 80 ARG A C 1
ATOM 640 O O . ARG A 1 80 ? 5.447 -9.750 2.308 1.00 89.50 80 ARG A O 1
ATOM 647 N N . TRP A 1 81 ? 5.677 -8.016 3.712 1.00 89.25 81 TRP A N 1
ATOM 648 C CA . TRP A 1 81 ? 4.252 -7.875 3.983 1.00 89.25 81 TRP A CA 1
ATOM 649 C C . TRP A 1 81 ? 3.450 -7.467 2.745 1.00 89.25 81 TRP A C 1
ATOM 651 O O . TRP A 1 81 ? 2.424 -8.082 2.454 1.00 89.25 81 TRP A O 1
ATOM 661 N N . GLU A 1 82 ? 3.902 -6.465 1.990 1.00 86.56 82 GLU A N 1
ATOM 662 C CA . GLU A 1 82 ? 3.229 -6.065 0.746 1.00 86.56 82 GLU A CA 1
ATOM 663 C C . GLU A 1 82 ? 3.334 -7.167 -0.324 1.00 86.56 82 GLU A C 1
ATOM 665 O O . GLU A 1 82 ? 2.376 -7.395 -1.059 1.00 86.56 82 GLU A O 1
ATOM 670 N N . ALA A 1 83 ? 4.449 -7.908 -0.367 1.00 87.19 83 ALA A N 1
ATOM 671 C CA . ALA A 1 83 ? 4.646 -9.054 -1.260 1.00 87.19 83 ALA A CA 1
ATOM 672 C C . ALA A 1 83 ? 3.734 -10.250 -0.943 1.00 87.19 83 ALA A C 1
ATOM 674 O O . ALA A 1 83 ? 3.403 -11.021 -1.841 1.00 87.19 83 ALA A O 1
ATOM 675 N N . SER A 1 84 ? 3.304 -10.405 0.314 1.00 84.81 84 SER A N 1
ATOM 676 C CA . SER A 1 84 ? 2.382 -11.478 0.716 1.00 84.81 84 SER A CA 1
ATOM 677 C C . SER A 1 84 ? 0.985 -11.347 0.096 1.00 84.81 84 SER A C 1
ATOM 679 O O . SER A 1 84 ? 0.191 -12.286 0.152 1.00 84.81 84 SER A O 1
ATOM 681 N N . LYS A 1 85 ? 0.676 -10.189 -0.502 1.00 82.81 85 LYS A N 1
ATOM 682 C CA . LYS A 1 85 ? -0.623 -9.883 -1.096 1.00 82.81 85 LYS A CA 1
ATOM 683 C C . LYS A 1 85 ? -0.498 -9.719 -2.611 1.00 82.81 85 LYS A C 1
ATOM 685 O O . LYS A 1 85 ? 0.370 -8.975 -3.069 1.00 82.81 85 LYS A O 1
ATOM 690 N N . PRO A 1 86 ? -1.392 -10.331 -3.406 1.00 76.81 86 PRO A N 1
ATOM 691 C CA . PRO A 1 86 ? -1.352 -10.205 -4.860 1.00 76.81 86 PRO A CA 1
ATOM 692 C C . PRO A 1 86 ? -1.412 -8.737 -5.313 1.00 76.81 86 PRO A C 1
ATOM 694 O O . PRO A 1 86 ? -2.324 -8.008 -4.929 1.00 76.81 86 PRO A O 1
ATOM 697 N N . GLY A 1 87 ? -0.440 -8.299 -6.120 1.00 74.31 87 GLY A N 1
ATOM 698 C CA . GLY A 1 87 ? -0.411 -6.972 -6.757 1.00 74.31 87 GLY A CA 1
ATOM 699 C C . GLY A 1 87 ? -0.070 -5.780 -5.848 1.00 74.31 87 GLY A C 1
ATOM 700 O O . GLY A 1 87 ? 0.309 -4.724 -6.351 1.00 74.31 87 GLY A O 1
ATOM 701 N N . ARG A 1 88 ? -0.125 -5.935 -4.520 1.00 80.62 88 ARG A N 1
ATOM 702 C CA . ARG A 1 88 ? 0.111 -4.848 -3.550 1.00 80.62 88 ARG A CA 1
ATOM 703 C C . ARG A 1 88 ? 1.534 -4.306 -3.569 1.00 80.62 88 ARG A C 1
ATOM 705 O O . ARG A 1 88 ? 1.723 -3.095 -3.482 1.00 80.62 88 ARG A O 1
ATOM 712 N N . LEU A 1 89 ? 2.525 -5.185 -3.712 1.00 84.19 89 LEU A N 1
ATOM 713 C CA . LEU A 1 89 ? 3.927 -4.780 -3.805 1.00 84.19 89 LEU A CA 1
ATOM 714 C C . LEU A 1 89 ? 4.166 -3.861 -5.011 1.00 84.19 89 LEU A C 1
ATOM 716 O O . LEU A 1 89 ? 4.785 -2.808 -4.869 1.00 84.19 89 LEU A O 1
ATOM 720 N N . GLN A 1 90 ? 3.627 -4.233 -6.175 1.00 83.31 90 GLN A N 1
ATOM 721 C CA . GLN A 1 90 ? 3.732 -3.442 -7.400 1.00 83.31 90 GLN A CA 1
ATOM 722 C C . GLN A 1 90 ? 3.044 -2.080 -7.243 1.00 83.31 90 GLN A C 1
ATOM 724 O O . GLN A 1 90 ? 3.649 -1.050 -7.537 1.00 83.31 90 GLN A O 1
ATOM 729 N N . GLU A 1 91 ? 1.823 -2.056 -6.695 1.00 79.88 91 GLU A N 1
ATOM 730 C CA . GLU A 1 91 ? 1.108 -0.810 -6.390 1.00 79.88 91 GLU A CA 1
ATOM 731 C C . GLU A 1 91 ? 1.934 0.110 -5.478 1.00 79.88 91 GLU A C 1
ATOM 733 O O . GLU A 1 91 ? 2.063 1.307 -5.744 1.00 79.88 91 GLU A O 1
ATOM 738 N N . TRP A 1 92 ? 2.539 -0.442 -4.423 1.00 81.00 92 TRP A N 1
ATOM 739 C CA . TRP A 1 92 ? 3.350 0.311 -3.466 1.00 81.00 92 TRP A CA 1
ATOM 740 C C . TRP A 1 92 ? 4.646 0.873 -4.070 1.00 81.00 92 TRP A C 1
ATOM 742 O O . TRP A 1 92 ? 5.057 1.999 -3.768 1.00 81.00 92 TRP A O 1
ATOM 752 N N . ILE A 1 93 ? 5.281 0.135 -4.975 1.00 83.94 93 ILE A N 1
ATOM 753 C CA . ILE A 1 93 ? 6.475 0.589 -5.697 1.00 83.94 93 ILE A CA 1
ATOM 754 C C . ILE A 1 93 ? 6.117 1.680 -6.715 1.00 83.94 93 ILE A C 1
ATOM 756 O O . ILE A 1 93 ? 6.791 2.714 -6.787 1.00 83.94 93 ILE A O 1
ATOM 760 N N . ASP A 1 94 ? 5.027 1.508 -7.463 1.00 80.69 94 ASP A N 1
ATOM 761 C CA . ASP A 1 94 ? 4.563 2.494 -8.443 1.00 80.69 94 ASP A CA 1
ATOM 762 C C . ASP A 1 94 ? 4.163 3.821 -7.794 1.00 80.69 94 ASP A C 1
ATOM 764 O O . ASP A 1 94 ? 4.382 4.891 -8.370 1.00 80.69 94 ASP A O 1
ATOM 768 N N . LEU A 1 95 ? 3.671 3.779 -6.558 1.00 74.75 95 LEU A N 1
ATOM 769 C CA . LEU A 1 95 ? 3.410 4.968 -5.753 1.00 74.75 95 LEU A CA 1
ATOM 770 C C . LEU A 1 95 ? 4.671 5.811 -5.538 1.00 74.75 95 LEU A C 1
ATOM 772 O O . LEU A 1 95 ? 4.658 7.022 -5.778 1.00 74.75 95 LEU A O 1
ATOM 776 N N . ASN A 1 96 ? 5.787 5.173 -5.186 1.00 71.06 96 ASN A N 1
ATOM 777 C CA . ASN A 1 96 ? 7.074 5.849 -5.011 1.00 71.06 96 ASN A CA 1
ATOM 778 C C . ASN A 1 96 ? 7.596 6.454 -6.327 1.00 71.06 96 ASN A C 1
ATOM 780 O O . ASN A 1 96 ? 8.167 7.547 -6.328 1.00 71.06 96 ASN A O 1
ATOM 784 N N . LYS A 1 97 ? 7.319 5.800 -7.463 1.00 72.38 97 LYS A N 1
ATOM 785 C CA . LYS A 1 97 ? 7.628 6.311 -8.809 1.00 72.38 97 LYS A CA 1
ATOM 786 C C . LYS A 1 97 ? 6.835 7.574 -9.146 1.00 72.38 97 LYS A C 1
ATOM 788 O O . LYS A 1 97 ? 7.393 8.523 -9.698 1.00 72.38 97 LYS A O 1
ATOM 793 N N . THR A 1 98 ? 5.535 7.585 -8.846 1.00 65.19 98 THR A N 1
ATOM 794 C CA . THR A 1 98 ? 4.637 8.705 -9.177 1.00 65.19 98 THR A CA 1
ATOM 795 C C . THR A 1 98 ? 4.874 9.950 -8.328 1.00 65.19 98 THR A C 1
ATOM 797 O O . THR A 1 98 ? 4.659 11.054 -8.818 1.00 65.19 98 THR A O 1
ATOM 800 N N . SER A 1 99 ? 5.404 9.792 -7.115 1.00 68.62 99 SER A N 1
ATOM 801 C CA . SER A 1 99 ? 5.745 10.897 -6.207 1.00 68.62 99 SER A CA 1
ATOM 802 C C . SER A 1 99 ? 7.038 11.639 -6.578 1.00 68.62 99 SER A C 1
ATOM 804 O O . SER A 1 99 ? 7.486 12.501 -5.831 1.00 68.62 99 SER A O 1
ATOM 806 N N . GLY A 1 100 ? 7.676 11.301 -7.706 1.00 69.31 100 GLY A N 1
ATOM 807 C CA . GLY A 1 100 ? 8.924 11.932 -8.156 1.00 69.31 100 GLY A CA 1
A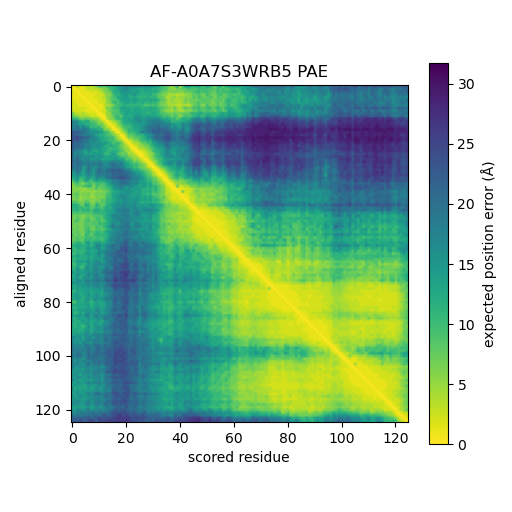TOM 808 C C . GLY A 1 100 ? 10.188 11.431 -7.446 1.00 69.31 100 GLY A C 1
ATOM 809 O O . GLY A 1 100 ? 11.288 11.849 -7.802 1.00 69.31 100 GLY A O 1
ATOM 810 N N . ASN A 1 101 ? 10.063 10.489 -6.506 1.00 78.00 101 ASN A N 1
ATOM 811 C CA . ASN A 1 101 ? 11.179 9.906 -5.765 1.00 78.00 101 ASN A CA 1
ATOM 812 C C . ASN A 1 101 ? 11.860 8.777 -6.566 1.00 78.00 101 ASN A C 1
ATOM 814 O O . ASN A 1 101 ? 11.705 7.588 -6.279 1.00 78.00 101 ASN A O 1
ATOM 818 N N . ARG A 1 102 ? 12.598 9.148 -7.621 1.00 78.31 102 ARG A N 1
ATOM 819 C CA . ARG A 1 102 ? 13.273 8.183 -8.514 1.00 78.31 102 ARG A CA 1
ATOM 820 C C . ARG A 1 102 ? 14.334 7.344 -7.802 1.00 78.31 102 ARG A C 1
ATOM 822 O O . ARG A 1 102 ? 14.480 6.168 -8.133 1.00 78.31 102 ARG A O 1
ATOM 829 N N . ASP A 1 103 ? 15.046 7.929 -6.846 1.00 82.38 103 ASP A N 1
ATOM 830 C CA . ASP A 1 103 ? 16.097 7.228 -6.107 1.00 82.38 103 ASP A CA 1
ATOM 831 C C . ASP A 1 103 ? 15.501 6.242 -5.100 1.00 82.38 103 ASP A C 1
ATOM 833 O O . ASP A 1 103 ? 15.929 5.089 -5.056 1.00 82.38 103 ASP A O 1
ATOM 837 N N . GLY A 1 104 ? 14.424 6.626 -4.404 1.00 81.75 104 GLY A N 1
ATOM 838 C CA . GLY A 1 104 ? 13.638 5.708 -3.578 1.00 81.75 104 GLY A CA 1
ATOM 839 C C . GLY A 1 104 ? 13.059 4.548 -4.387 1.00 81.75 104 GLY A C 1
ATOM 840 O O . GLY A 1 104 ? 13.181 3.398 -3.983 1.00 81.75 104 GLY A O 1
ATOM 841 N N . TYR A 1 105 ? 12.520 4.811 -5.581 1.00 83.25 105 TYR A N 1
ATOM 842 C CA . TYR A 1 105 ? 12.035 3.757 -6.480 1.00 83.25 105 TYR A CA 1
ATOM 843 C C . TYR A 1 105 ? 13.136 2.758 -6.877 1.00 83.25 105 TYR A C 1
ATOM 845 O O . TYR A 1 105 ? 12.925 1.547 -6.825 1.00 83.25 105 TYR A O 1
ATOM 853 N N . ARG A 1 106 ? 14.330 3.241 -7.249 1.00 85.25 106 ARG A N 1
ATOM 854 C CA . ARG A 1 106 ? 15.469 2.365 -7.583 1.00 85.25 106 ARG A CA 1
ATOM 855 C C . ARG A 1 106 ? 15.943 1.561 -6.377 1.00 85.25 106 ARG A C 1
ATOM 857 O O . ARG A 1 106 ? 16.233 0.377 -6.525 1.00 85.25 106 ARG A O 1
ATOM 864 N N . HIS A 1 107 ? 16.001 2.189 -5.205 1.00 87.94 107 HIS A N 1
ATOM 865 C CA . HIS A 1 107 ? 16.377 1.527 -3.961 1.00 87.94 107 HIS A CA 1
ATOM 866 C C . HIS A 1 107 ? 15.392 0.409 -3.595 1.00 87.94 107 HIS A C 1
ATOM 868 O O . HIS A 1 107 ? 15.811 -0.705 -3.288 1.00 87.94 107 HIS A O 1
ATOM 874 N N . LEU A 1 108 ? 14.088 0.670 -3.726 1.00 87.94 108 LEU A N 1
ATOM 875 C CA . LEU A 1 108 ? 13.037 -0.323 -3.512 1.00 87.94 108 LEU A CA 1
ATOM 876 C C . LEU A 1 108 ? 13.166 -1.511 -4.465 1.00 87.94 108 LEU A C 1
ATOM 878 O O . LEU A 1 108 ? 13.131 -2.649 -4.012 1.00 87.94 108 LEU A O 1
ATOM 882 N N . LEU A 1 109 ? 13.381 -1.272 -5.762 1.00 88.62 109 LEU A N 1
ATOM 883 C CA . LEU A 1 109 ? 13.587 -2.358 -6.727 1.00 88.62 109 LEU A CA 1
ATOM 884 C C . LEU A 1 109 ? 14.845 -3.183 -6.429 1.00 88.62 109 LEU A C 1
ATOM 886 O O . LEU A 1 109 ? 14.816 -4.408 -6.539 1.00 88.62 109 LEU A O 1
ATOM 890 N N . ALA A 1 110 ? 15.940 -2.533 -6.029 1.00 89.19 110 ALA A N 1
ATOM 891 C CA . ALA A 1 110 ? 17.156 -3.234 -5.625 1.00 89.19 110 ALA A CA 1
ATOM 892 C C . ALA A 1 110 ? 16.895 -4.142 -4.412 1.00 89.19 110 ALA A C 1
ATOM 894 O O . ALA A 1 110 ? 17.278 -5.311 -4.435 1.00 89.19 110 ALA A O 1
ATOM 895 N N . LYS A 1 111 ? 16.169 -3.639 -3.407 1.00 90.81 111 LYS A N 1
ATOM 896 C CA . LYS A 1 111 ? 15.787 -4.396 -2.208 1.00 90.81 111 LYS A CA 1
ATOM 897 C C . LYS A 1 111 ? 14.810 -5.534 -2.498 1.00 90.81 111 LYS A C 1
ATOM 899 O O . LYS A 1 111 ? 14.967 -6.624 -1.962 1.00 90.81 111 LYS A O 1
ATOM 904 N N . VAL A 1 112 ? 13.842 -5.334 -3.389 1.00 90.19 112 VAL A N 1
ATOM 905 C CA . VAL A 1 112 ? 12.929 -6.396 -3.855 1.00 90.19 112 VAL A CA 1
ATOM 906 C C . VAL A 1 112 ? 13.705 -7.536 -4.507 1.00 90.19 112 VAL A C 1
ATOM 908 O O . VAL A 1 112 ? 13.443 -8.705 -4.217 1.00 90.19 112 VAL A O 1
ATOM 911 N N . LYS A 1 113 ? 14.698 -7.198 -5.336 1.00 89.56 113 LYS A N 1
ATOM 912 C CA . LYS A 1 113 ? 15.571 -8.180 -5.976 1.00 89.56 113 LYS A CA 1
ATOM 913 C C . LYS A 1 113 ? 16.451 -8.913 -4.961 1.00 89.56 113 LYS A C 1
ATOM 915 O O . LYS A 1 113 ? 16.560 -10.131 -5.048 1.00 89.56 113 LYS A O 1
ATOM 920 N N . GLU A 1 114 ? 17.038 -8.192 -4.007 1.00 92.44 114 GLU A N 1
ATOM 921 C CA . GLU A 1 114 ? 17.847 -8.742 -2.906 1.00 92.44 114 GLU A CA 1
ATOM 922 C C . GLU A 1 114 ? 17.047 -9.733 -2.047 1.00 92.44 114 GLU A C 1
ATOM 924 O O . GLU A 1 114 ? 17.539 -10.807 -1.713 1.00 92.44 114 GLU A O 1
ATOM 929 N N . LEU A 1 115 ? 15.787 -9.409 -1.747 1.00 89.62 115 LEU A N 1
ATOM 930 C CA . LEU A 1 115 ? 14.888 -10.242 -0.945 1.00 89.62 115 LEU A CA 1
ATOM 931 C C . LEU A 1 115 ? 14.215 -11.377 -1.735 1.00 89.62 115 LEU A C 1
ATOM 933 O O . LEU A 1 115 ? 13.459 -12.150 -1.149 1.00 89.62 115 LEU A O 1
ATOM 937 N N . GLY A 1 116 ? 14.450 -11.479 -3.048 1.00 88.56 116 GLY A N 1
ATOM 938 C CA . GLY A 1 116 ? 13.848 -12.511 -3.897 1.00 88.56 116 GLY A CA 1
ATOM 939 C C . GLY A 1 116 ? 12.339 -12.348 -4.118 1.00 88.56 116 GLY A C 1
ATOM 940 O O . GLY A 1 116 ? 11.667 -13.315 -4.461 1.00 88.56 116 GLY A O 1
ATOM 941 N N . LEU A 1 117 ? 11.791 -11.141 -3.953 1.00 88.81 117 LEU A N 1
ATOM 942 C CA . LEU A 1 117 ? 10.345 -10.871 -4.004 1.00 88.81 117 LEU A CA 1
ATOM 943 C C . LEU A 1 117 ? 9.818 -10.592 -5.426 1.00 88.81 117 LEU A C 1
ATOM 945 O O . LEU A 1 117 ? 8.685 -10.146 -5.588 1.00 88.81 117 LEU A O 1
ATOM 949 N N . ASN A 1 118 ? 10.613 -10.856 -6.468 1.00 85.12 118 ASN A N 1
ATOM 950 C CA . ASN A 1 118 ? 10.272 -10.515 -7.857 1.00 85.12 118 ASN A CA 1
ATOM 951 C C . ASN A 1 118 ? 8.971 -11.184 -8.331 1.00 85.12 118 ASN A C 1
ATOM 953 O O . ASN A 1 118 ? 8.190 -10.576 -9.052 1.00 85.12 118 ASN A O 1
ATOM 957 N N . SER A 1 119 ? 8.684 -12.407 -7.872 1.00 82.00 119 SER A N 1
ATOM 958 C CA . SER A 1 119 ? 7.445 -13.117 -8.219 1.00 82.00 119 SER A CA 1
ATOM 959 C C . SER A 1 119 ? 6.177 -12.426 -7.703 1.00 82.00 119 SER A C 1
ATOM 961 O O . SER A 1 119 ? 5.092 -12.687 -8.215 1.00 82.00 119 SER A O 1
ATOM 963 N N . ALA A 1 120 ? 6.294 -11.545 -6.703 1.00 81.44 120 ALA A N 1
ATOM 964 C CA . ALA A 1 120 ? 5.176 -10.779 -6.156 1.00 81.44 120 ALA A CA 1
ATOM 965 C C . ALA A 1 120 ? 4.874 -9.487 -6.942 1.00 81.44 120 ALA A C 1
ATOM 967 O O . ALA A 1 120 ? 3.852 -8.848 -6.687 1.00 81.44 120 ALA A O 1
ATOM 968 N N . LEU A 1 121 ? 5.721 -9.107 -7.909 1.00 76.88 121 LEU A N 1
ATOM 969 C CA . LEU A 1 121 ? 5.508 -7.939 -8.777 1.00 76.88 121 LEU A CA 1
ATOM 970 C C . LEU A 1 121 ? 4.460 -8.190 -9.882 1.00 76.88 121 LEU A C 1
ATOM 972 O O . LEU A 1 121 ? 3.981 -7.251 -10.514 1.00 76.88 121 LEU A O 1
ATOM 976 N N . GLY A 1 122 ? 4.027 -9.442 -10.067 1.00 67.44 122 GLY A N 1
ATOM 977 C CA . GLY A 1 122 ? 3.052 -9.816 -11.090 1.00 67.44 122 GLY A CA 1
ATOM 978 C C . GLY A 1 122 ? 3.647 -9.850 -12.509 1.00 67.44 122 GLY A C 1
ATOM 979 O O . GLY A 1 122 ? 4.853 -9.723 -12.678 1.00 67.44 122 GLY A O 1
ATOM 980 N N . PRO A 1 123 ? 2.819 -10.045 -13.551 1.00 58.97 123 PRO A N 1
ATOM 981 C CA . PRO A 1 123 ? 3.282 -10.287 -14.924 1.00 58.97 123 PRO A CA 1
ATOM 982 C C . PRO A 1 123 ? 3.938 -9.080 -15.621 1.00 58.97 123 PRO A C 1
ATOM 984 O O . PRO A 1 123 ? 4.484 -9.244 -16.708 1.00 58.97 123 PRO A O 1
ATOM 987 N N . GLU A 1 124 ? 3.878 -7.882 -15.031 1.00 55.22 124 GLU A N 1
ATOM 988 C CA . GLU A 1 124 ? 4.567 -6.680 -15.532 1.00 55.22 124 GLU A CA 1
ATOM 989 C C . GLU A 1 124 ? 5.900 -6.393 -14.798 1.00 55.22 124 GLU A C 1
ATOM 991 O O . GLU A 1 124 ? 6.527 -5.366 -15.073 1.00 55.22 124 GLU A 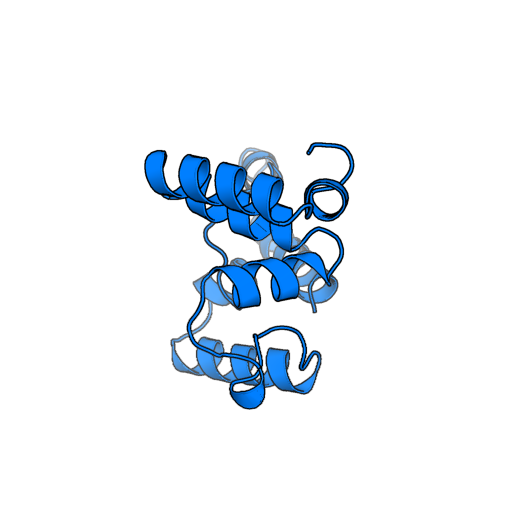O 1
ATOM 996 N N . GLY A 1 125 ? 6.318 -7.269 -13.872 1.00 47.38 125 GLY A N 1
ATOM 997 C CA . GLY A 1 125 ? 7.496 -7.115 -13.006 1.00 47.38 125 GLY A CA 1
ATOM 998 C C . GLY A 1 125 ? 8.709 -7.949 -13.394 1.00 47.38 125 GLY A C 1
ATOM 999 O O . GLY A 1 125 ? 8.527 -9.123 -13.785 1.00 47.38 125 GLY A O 1
#

pLDDT: mean 70.24, std 14.41, range [40.84, 92.44]

Foldseek 3Di:
DVVCLVVVLVVLCVVVCPPPVCNVVSPPPPPDQDQCGRPSCVVVDDPVVSVVVNVVCCVVPVLSDDDPVQCPVDPLSVLVSLLVDAQSNLNVLVNCVVVVNPVVSVVSVVSCVVSVSVVRNPPVD

Sequence (125 aa):
WSDFKTTFDKVCVLARSMEEPRAARAFRRRKGTPTGVCHGLAQMGDMKLQHDLRELSIMYDPFTSLPEFLDDGTLETRLRWEASKPGRLQEWIDLNKTSGNRDGYRHLLAKVKELGLNSALGPEG

Organism: NCBI:txid141414

Solvent-accessible surface area (backbone atoms only — not comparable to full-atom values): 7438 Å² total; per-residue (Å²): 107,70,66,55,34,56,49,51,36,49,56,59,44,56,79,72,30,85,50,81,80,49,40,66,68,67,69,46,83,71,92,60,83,85,56,91,54,36,66,54,53,63,74,72,45,56,77,64,56,56,48,55,50,42,54,51,47,41,76,77,36,68,78,78,51,87,53,71,95,71,55,82,83,47,67,67,56,51,49,53,56,32,38,74,35,91,51,43,33,36,55,57,46,50,49,37,48,73,73,69,37,60,66,61,32,53,52,50,53,54,50,36,56,73,71,65,46,52,82,26,36,43,98,90,88

Radius of gyration: 16.66 Å; Cα contacts (8 Å, |Δi|>4): 87; chains: 1; bounding box: 41×29×39 Å

Secondary structure (DSSP, 8-state):
-HHHHHHHHHHHHHHH--STTTHHHHHS-------SS-HHHHHH--HHHHHHHHHHHHHH-GGGS--GGG--S-HHHHHHHHHTSTTHHHHHHHHHHHTT-HHHHHHHHHHHHHTTGGGGG-TT-

Mean predicted aligned error: 12.89 Å